Protein AF-Q6QHD3-F1 (afdb_monomer)

Foldseek 3Di:
DPPPLVVDPVSVVVVVVVVVQCVVCCVVPQWDWADSDPPDIDTGHDDDDDDDDDDDDPPDDDDDPDDPVVDDLVVDDPVVNVD

Structure (mmCIF, N/CA/C/O backbone):
data_AF-Q6QHD3-F1
#
_entry.id   AF-Q6QHD3-F1
#
loop_
_atom_site.group_PDB
_atom_site.id
_atom_site.type_symbol
_atom_site.label_atom_id
_atom_site.label_alt_id
_atom_site.label_comp_id
_atom_site.label_asym_id
_atom_site.label_entity_id
_atom_site.label_seq_id
_atom_site.pdbx_PDB_ins_code
_atom_site.Cartn_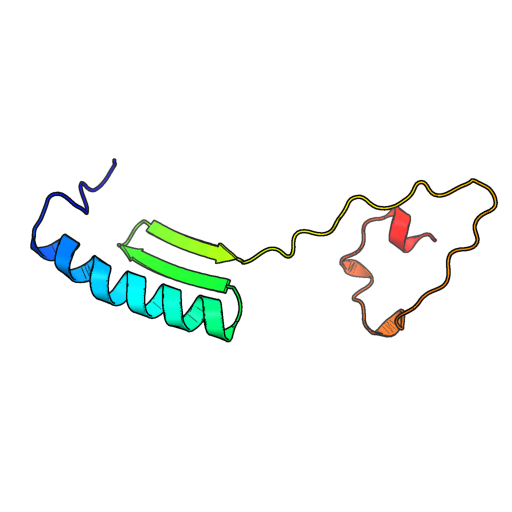x
_atom_site.Cartn_y
_atom_site.Cartn_z
_atom_site.occupancy
_atom_site.B_iso_or_equiv
_atom_site.auth_seq_id
_atom_site.auth_comp_id
_atom_site.auth_asym_id
_atom_site.auth_atom_id
_atom_site.pdbx_PDB_model_num
ATOM 1 N N . LEU A 1 1 ? -0.637 8.985 26.733 1.00 54.94 1 LEU A N 1
ATOM 2 C CA . LEU A 1 1 ? -0.932 9.122 28.183 1.00 54.94 1 LEU A CA 1
ATOM 3 C C . LEU A 1 1 ? -1.823 10.333 28.495 1.00 54.94 1 LEU A C 1
ATOM 5 O O . LEU A 1 1 ? -2.229 10.472 29.637 1.00 54.94 1 LEU A O 1
ATOM 9 N N . GLU A 1 2 ? -2.172 11.166 27.509 1.00 62.53 2 GLU A N 1
ATOM 10 C CA . GLU A 1 2 ? -2.785 12.485 27.734 1.00 62.53 2 GLU A CA 1
ATOM 11 C C . GLU A 1 2 ? -4.241 12.482 28.231 1.00 62.53 2 GLU A C 1
ATOM 13 O O . GLU A 1 2 ? -4.597 13.366 28.998 1.00 62.53 2 GLU A O 1
ATOM 18 N N . SER A 1 3 ? -5.076 11.498 27.875 1.00 66.56 3 SER A N 1
ATOM 19 C CA . SER A 1 3 ? -6.513 11.506 28.227 1.00 66.56 3 SER A CA 1
ATOM 20 C C . SER A 1 3 ? -6.960 10.391 29.177 1.00 66.56 3 SER A C 1
ATOM 22 O O . SER A 1 3 ? -8.128 10.328 29.548 1.00 66.56 3 SER A O 1
ATOM 24 N N . SER A 1 4 ? -6.059 9.488 29.586 1.00 74.50 4 SER A N 1
ATOM 25 C CA . SER A 1 4 ? -6.414 8.293 30.378 1.00 74.50 4 SER A CA 1
ATOM 26 C C . SER A 1 4 ? -7.614 7.511 29.803 1.00 74.50 4 SER A C 1
ATOM 28 O O . SER A 1 4 ? -8.437 6.976 30.543 1.00 74.50 4 SER A O 1
ATOM 30 N N . PHE A 1 5 ? -7.696 7.414 28.470 1.00 74.31 5 PHE A N 1
ATOM 31 C CA . PHE A 1 5 ? -8.815 6.828 27.716 1.00 74.31 5 PHE A CA 1
ATOM 32 C C . PHE A 1 5 ? -9.168 5.377 28.086 1.00 74.31 5 PHE A C 1
ATOM 34 O O . PHE A 1 5 ? -10.270 4.914 27.828 1.00 74.31 5 PHE A O 1
ATOM 41 N N . VAL A 1 6 ? -8.257 4.627 28.697 1.00 77.31 6 VAL A N 1
ATOM 42 C CA . VAL A 1 6 ? -8.518 3.246 29.142 1.00 77.31 6 VAL A CA 1
ATOM 43 C C . VAL A 1 6 ? -8.790 3.142 30.640 1.00 77.31 6 VAL A C 1
ATOM 45 O O . VAL A 1 6 ? -8.989 2.043 31.147 1.00 77.31 6 VAL A O 1
ATOM 48 N N . SER A 1 7 ? -8.797 4.259 31.363 1.00 79.62 7 SER A N 1
ATOM 49 C CA . SER A 1 7 ? -8.978 4.280 32.815 1.00 79.62 7 SER A CA 1
ATOM 50 C C . SER A 1 7 ? -10.433 4.502 33.219 1.00 79.62 7 SER A C 1
ATOM 52 O O . SER A 1 7 ? -10.831 4.025 34.278 1.00 79.62 7 SER A O 1
ATOM 54 N N . THR A 1 8 ? -11.243 5.168 32.389 1.00 79.50 8 THR A N 1
ATOM 55 C CA . THR A 1 8 ? -12.672 5.376 32.661 1.00 79.50 8 THR A CA 1
ATOM 56 C C . THR A 1 8 ? -13.528 4.345 31.926 1.00 79.50 8 THR A C 1
ATOM 58 O O . THR A 1 8 ? -1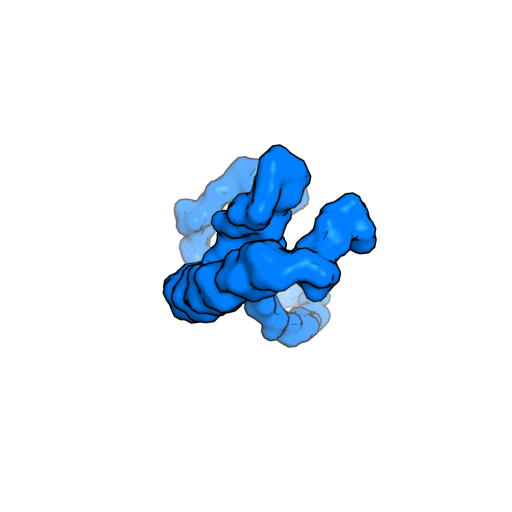3.218 3.901 30.821 1.00 79.50 8 THR A O 1
ATOM 61 N N . GLU A 1 9 ? -14.598 3.889 32.573 1.00 78.00 9 GLU A N 1
ATOM 62 C CA . GLU A 1 9 ? -15.438 2.807 32.043 1.00 78.00 9 GLU A CA 1
ATOM 63 C C . GLU A 1 9 ? -16.207 3.238 30.784 1.00 78.00 9 GLU A C 1
ATOM 65 O O . GLU A 1 9 ? -16.394 2.460 29.852 1.00 78.00 9 GLU A O 1
ATOM 70 N N . GLU A 1 10 ? -16.562 4.519 30.720 1.00 77.06 10 GLU A N 1
ATOM 71 C CA . GLU A 1 10 ? -17.298 5.128 29.615 1.00 77.06 10 GLU A CA 1
ATOM 72 C C . GLU A 1 10 ? -16.459 5.224 28.328 1.00 77.06 10 GLU A C 1
ATOM 74 O O . GLU A 1 10 ? -16.946 4.949 27.232 1.00 77.06 10 GLU A O 1
ATOM 79 N N . SER A 1 11 ? -15.165 5.537 28.434 1.00 77.50 11 SER A N 1
ATOM 80 C CA . SER A 1 11 ? -14.261 5.559 27.277 1.00 77.50 11 SER A CA 1
ATOM 81 C C . SER A 1 11 ? -13.834 4.157 26.844 1.00 77.50 11 SER A C 1
ATOM 83 O O . SER A 1 11 ? -13.659 3.919 25.649 1.00 77.50 11 SER A O 1
ATOM 85 N N . LYS A 1 12 ? -13.765 3.187 27.768 1.00 81.75 12 LYS A N 1
ATOM 86 C CA . LYS A 1 12 ? -13.573 1.772 27.404 1.00 81.75 12 LYS A CA 1
ATOM 87 C C . LYS A 1 12 ? -14.690 1.261 26.497 1.00 81.75 12 LYS A C 1
ATOM 89 O O . LYS A 1 12 ? -14.401 0.514 25.568 1.00 81.75 12 LYS A O 1
ATOM 94 N N . GLN A 1 13 ? -15.940 1.681 26.708 1.00 83.56 13 GLN A N 1
ATOM 95 C CA . GLN A 1 13 ? -17.042 1.289 25.818 1.00 83.56 13 GLN A CA 1
ATOM 96 C C . GLN A 1 13 ? -16.866 1.820 24.388 1.00 83.56 13 GLN A C 1
ATOM 98 O O . GLN A 1 13 ? -17.300 1.166 23.442 1.00 83.56 13 GLN A O 1
ATOM 103 N N . LYS A 1 14 ? -16.162 2.946 24.205 1.00 84.75 14 LYS A N 1
ATOM 104 C CA . LYS A 1 14 ? -15.854 3.507 22.879 1.00 84.75 14 LYS A CA 1
ATOM 105 C C . LYS A 1 14 ? -14.804 2.698 22.107 1.00 84.75 14 LYS A C 1
ATOM 107 O O . LYS A 1 14 ? -14.748 2.816 20.886 1.00 84.75 14 LYS A O 1
ATOM 112 N N . LEU A 1 15 ? -14.017 1.841 22.768 1.00 86.75 15 LEU A N 1
ATOM 113 C CA . LEU A 1 15 ? -13.039 0.982 22.083 1.00 86.75 15 LEU A CA 1
ATOM 114 C C . LEU A 1 15 ? -13.694 -0.041 21.161 1.00 86.75 15 LEU A C 1
ATOM 116 O O . LEU A 1 15 ? -13.136 -0.335 20.110 1.00 86.75 15 LEU A O 1
ATOM 120 N N . VAL A 1 16 ? -14.849 -0.591 21.542 1.00 90.62 16 VAL A N 1
ATOM 121 C CA . VAL A 1 16 ? -15.504 -1.632 20.739 1.00 90.62 16 VAL A CA 1
ATOM 122 C C . VAL A 1 16 ? -15.913 -1.078 19.367 1.00 90.62 16 VAL A C 1
ATOM 124 O O . VAL A 1 16 ? -15.462 -1.640 18.371 1.00 90.62 16 VAL A O 1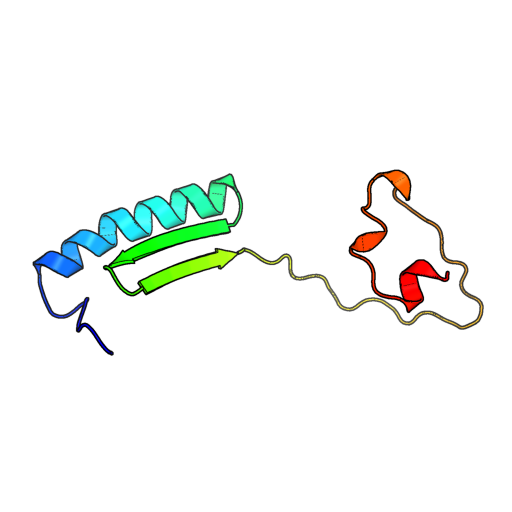
ATOM 127 N N . PRO A 1 17 ? -16.640 0.056 19.269 1.00 92.56 17 PRO A N 1
ATOM 128 C CA . PRO A 1 17 ? -16.900 0.705 17.985 1.00 92.56 17 PRO A CA 1
ATOM 129 C C . PRO A 1 17 ? -15.631 1.045 17.199 1.00 92.56 17 PRO A C 1
ATOM 131 O O . PRO A 1 17 ? -15.589 0.804 15.997 1.00 92.56 17 PRO A O 1
ATOM 134 N N . ILE A 1 18 ? -14.586 1.558 17.865 1.00 92.88 18 ILE A N 1
ATOM 135 C CA . ILE A 1 18 ? -13.308 1.883 17.213 1.00 92.88 18 ILE A CA 1
ATOM 136 C C . ILE A 1 18 ? -12.718 0.638 16.545 1.00 92.88 18 ILE A C 1
ATOM 138 O O . ILE A 1 18 ? -12.380 0.675 15.367 1.00 92.88 18 ILE A O 1
ATOM 142 N N . MET A 1 19 ? -12.628 -0.476 17.273 1.00 93.75 19 MET A N 1
ATOM 143 C CA . MET A 1 19 ? -12.069 -1.719 16.743 1.00 93.75 19 MET A CA 1
ATOM 144 C C . MET A 1 19 ? -12.914 -2.303 15.609 1.00 93.75 19 MET A C 1
ATOM 146 O O . MET A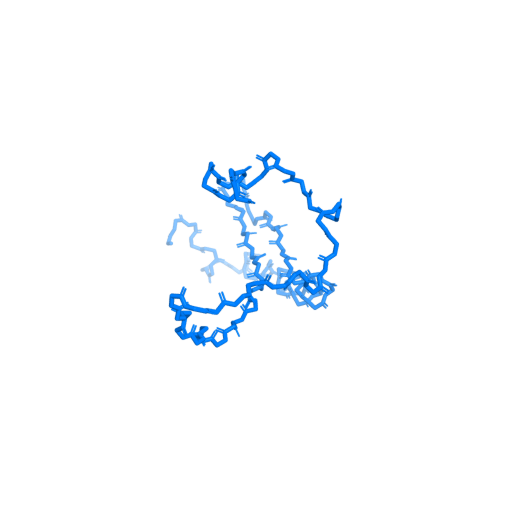 1 19 ? -12.347 -2.805 14.641 1.00 93.75 19 MET A O 1
ATOM 150 N N . THR A 1 20 ? -14.244 -2.208 15.695 1.00 95.69 20 THR A N 1
ATOM 151 C CA . THR A 1 20 ? -15.139 -2.634 14.610 1.00 95.69 20 THR A CA 1
ATOM 152 C C . THR A 1 20 ? -14.890 -1.822 13.342 1.00 95.69 20 THR A C 1
ATOM 154 O O . THR A 1 20 ? -14.656 -2.409 12.289 1.00 95.69 20 THR A O 1
ATOM 157 N N . ILE A 1 21 ? -14.838 -0.489 13.449 1.00 96.06 21 ILE A N 1
ATOM 158 C CA . ILE A 1 21 ? -14.574 0.394 12.302 1.00 96.06 21 ILE A CA 1
ATOM 159 C C . ILE A 1 21 ? -13.195 0.102 11.706 1.00 96.06 21 ILE A C 1
ATOM 161 O O . ILE A 1 21 ? -13.052 -0.001 10.491 1.00 96.06 21 ILE A O 1
ATOM 165 N N . LEU A 1 22 ? -12.172 -0.074 12.549 1.00 96.25 22 LEU A N 1
ATOM 166 C CA . LEU A 1 22 ? -10.830 -0.420 12.085 1.00 96.25 22 LEU A CA 1
ATOM 167 C C . LEU A 1 22 ? -10.817 -1.743 11.313 1.00 96.25 22 LEU A C 1
ATOM 169 O O . LEU A 1 22 ? -10.181 -1.826 10.265 1.00 96.25 22 LEU A O 1
ATOM 173 N N . LEU A 1 23 ? -11.511 -2.767 11.814 1.00 96.50 23 LEU A N 1
ATOM 174 C CA . LEU A 1 23 ? -11.591 -4.066 11.152 1.00 96.50 23 LEU A CA 1
ATOM 175 C C . LEU A 1 23 ? -12.279 -3.959 9.786 1.00 96.50 23 LEU A C 1
ATOM 177 O O . LEU A 1 23 ? -11.800 -4.548 8.819 1.00 96.50 23 LEU A O 1
ATOM 181 N N . GLU A 1 24 ? -13.382 -3.222 9.695 1.00 97.12 24 GLU A N 1
ATOM 182 C CA . GLU A 1 24 ? -14.135 -3.051 8.450 1.00 97.12 24 GLU A CA 1
ATOM 183 C C . GLU A 1 24 ? -13.338 -2.237 7.420 1.00 97.12 24 GLU A C 1
ATOM 185 O O . GLU A 1 24 ? -13.094 -2.713 6.311 1.00 97.12 24 GLU A O 1
ATOM 190 N N . GLU A 1 25 ? -12.839 -1.059 7.800 1.00 97.44 25 GLU A N 1
ATOM 191 C CA . GLU A 1 25 ? -12.171 -0.127 6.882 1.00 97.44 25 GLU A CA 1
ATOM 192 C C . GLU A 1 25 ? -10.825 -0.651 6.371 1.00 97.44 25 GLU A C 1
ATOM 194 O O . GLU A 1 25 ? -10.498 -0.506 5.185 1.00 97.44 25 GLU A O 1
ATOM 199 N N . LEU A 1 26 ? -10.037 -1.299 7.240 1.00 97.12 26 LEU A N 1
ATOM 200 C CA . LEU A 1 26 ? -8.754 -1.873 6.834 1.00 97.12 26 LEU A CA 1
ATOM 201 C C . LEU A 1 26 ? -8.945 -3.054 5.883 1.00 97.12 26 LEU A C 1
ATOM 203 O O . LEU A 1 26 ? -8.192 -3.161 4.916 1.00 97.12 26 LEU A O 1
ATOM 207 N N . ASN A 1 27 ? -9.958 -3.896 6.103 1.00 96.56 27 ASN A N 1
ATOM 208 C CA . ASN A 1 27 ? -10.262 -4.992 5.183 1.00 96.56 27 ASN A CA 1
ATOM 209 C C . ASN A 1 27 ? -10.897 -4.501 3.872 1.00 96.56 27 ASN A C 1
ATOM 211 O O . ASN A 1 27 ? -10.688 -5.125 2.834 1.00 96.56 27 ASN A O 1
ATOM 215 N N . ALA A 1 28 ? -11.641 -3.391 3.892 1.00 96.75 28 ALA A N 1
ATOM 216 C CA . ALA A 1 28 ? -12.290 -2.843 2.703 1.00 96.75 28 ALA A CA 1
ATOM 217 C C . ALA A 1 28 ? -11.331 -2.057 1.792 1.00 96.75 28 ALA A C 1
ATOM 219 O O . ALA A 1 28 ? -11.390 -2.188 0.570 1.00 96.75 28 ALA A O 1
ATOM 220 N N . SER A 1 29 ? -10.462 -1.216 2.365 1.00 96.38 29 SER A N 1
ATOM 221 C CA . SER A 1 29 ? -9.670 -0.241 1.596 1.00 96.38 29 SER A CA 1
ATOM 222 C C . SER A 1 29 ? -8.184 -0.179 1.963 1.00 96.38 29 SER A C 1
ATOM 224 O O . SER A 1 29 ? -7.416 0.545 1.314 1.00 96.38 29 SER A O 1
ATOM 226 N N . GLY A 1 30 ? -7.766 -0.903 3.008 1.00 96.19 30 GLY A N 1
ATOM 227 C CA . GLY A 1 30 ? -6.398 -0.879 3.522 1.00 96.19 30 GLY A CA 1
ATOM 228 C C . GLY A 1 30 ? -5.998 0.452 4.164 1.00 96.19 30 GLY A C 1
ATOM 229 O O . GLY A 1 30 ? -4.810 0.697 4.358 1.00 96.19 30 GLY A O 1
ATOM 230 N N . ARG A 1 31 ? -6.940 1.349 4.468 1.00 96.81 31 ARG A N 1
ATOM 231 C CA . ARG A 1 31 ? -6.670 2.628 5.142 1.00 96.81 31 ARG A CA 1
ATOM 232 C C . ARG A 1 31 ? -7.831 2.997 6.059 1.00 96.81 31 ARG A C 1
ATOM 234 O O . ARG A 1 31 ? -8.963 2.632 5.783 1.00 96.81 31 ARG A O 1
ATOM 241 N N . CYS A 1 32 ? -7.559 3.733 7.128 1.00 96.75 32 CYS A N 1
ATOM 242 C CA . CYS A 1 32 ? -8.594 4.239 8.024 1.00 96.75 32 CYS A CA 1
ATOM 243 C C . CYS A 1 32 ? -8.179 5.604 8.583 1.00 96.75 32 CYS A C 1
ATOM 245 O O . CYS A 1 32 ? -7.013 5.820 8.912 1.00 96.75 32 CYS A O 1
ATOM 247 N N . THR A 1 33 ? -9.123 6.539 8.660 1.00 96.00 33 THR A N 1
ATOM 248 C CA . THR A 1 33 ? -8.961 7.819 9.358 1.00 96.00 33 THR A CA 1
ATOM 249 C C . THR A 1 33 ? -10.118 7.962 10.329 1.00 96.00 33 THR A C 1
ATOM 251 O O . THR A 1 33 ? -11.261 8.090 9.899 1.00 96.00 33 THR A O 1
ATOM 254 N N . LEU A 1 34 ? -9.821 7.901 11.624 1.00 93.75 34 LEU A N 1
ATOM 255 C CA . LEU A 1 34 ? -10.831 7.804 12.668 1.00 93.75 34 LEU A CA 1
ATOM 256 C C . LEU A 1 34 ? -10.589 8.851 13.763 1.00 93.75 34 LEU A C 1
ATOM 258 O O . LEU A 1 34 ? -9.624 8.718 14.521 1.00 93.75 34 LEU A O 1
ATOM 262 N N . PRO A 1 35 ? -11.438 9.887 13.871 1.00 91.31 35 PRO A N 1
ATOM 263 C CA . PRO A 1 35 ? -11.396 10.808 15.000 1.00 91.31 35 PRO A CA 1
ATOM 264 C C . PRO A 1 35 ? -11.883 10.095 16.267 1.00 91.31 35 PRO A C 1
ATOM 266 O O . PRO A 1 35 ? -12.956 9.491 16.268 1.00 91.31 35 PRO A O 1
ATOM 269 N N . ILE A 1 36 ? -11.091 10.147 17.339 1.00 85.75 36 ILE A N 1
ATOM 270 C CA . ILE A 1 36 ? -11.410 9.489 18.619 1.00 85.75 36 ILE A CA 1
ATOM 271 C C . ILE A 1 36 ? -11.856 10.480 19.702 1.00 85.75 36 ILE A C 1
ATOM 273 O O . ILE A 1 36 ? -12.651 10.115 20.570 1.00 85.75 36 ILE A O 1
ATOM 277 N N . ASP A 1 37 ? -11.381 11.724 19.641 1.00 82.69 37 ASP A N 1
ATOM 278 C CA . ASP A 1 37 ? -11.805 12.843 20.483 1.00 82.69 37 ASP A CA 1
ATOM 279 C C . ASP A 1 37 ? -11.572 14.181 19.748 1.00 82.69 37 ASP A C 1
ATOM 281 O O . ASP A 1 37 ? -11.256 14.199 18.558 1.00 82.69 37 ASP A O 1
ATOM 285 N N . GLU A 1 38 ? -11.777 15.307 20.436 1.00 83.38 38 GLU A N 1
ATOM 286 C CA . GLU A 1 38 ? -11.644 16.653 19.855 1.00 83.38 38 GLU A CA 1
ATOM 287 C C . GLU A 1 38 ? -10.218 16.996 19.398 1.00 83.38 38 GLU A C 1
ATOM 289 O O . GLU A 1 38 ? -10.042 17.902 18.584 1.00 83.38 38 GLU A O 1
ATOM 294 N N . SER A 1 39 ? -9.201 16.295 19.904 1.00 85.62 39 SER A N 1
ATOM 295 C CA . SER A 1 39 ? -7.793 16.602 19.642 1.00 85.62 39 SER A CA 1
ATOM 296 C C . SER A 1 39 ? -7.029 15.480 18.939 1.00 85.62 39 SER A C 1
ATOM 298 O O . SER A 1 39 ? -5.936 15.728 18.431 1.00 85.62 39 SER A O 1
ATOM 300 N N . ASN A 1 40 ? -7.589 14.272 18.846 1.00 87.50 40 ASN A N 1
ATOM 301 C CA . ASN A 1 40 ? -6.904 13.093 18.332 1.00 87.50 40 ASN A CA 1
ATOM 302 C C . ASN A 1 40 ? -7.673 12.426 17.189 1.00 87.50 40 ASN A C 1
ATOM 304 O O . ASN A 1 40 ? -8.840 12.044 17.302 1.00 87.50 40 ASN A O 1
ATOM 308 N N . THR A 1 41 ? -6.956 12.201 16.089 1.00 92.62 41 THR A N 1
ATOM 309 C CA . THR A 1 41 ? -7.407 11.402 14.948 1.00 92.62 41 THR A CA 1
ATOM 310 C C . THR A 1 41 ? -6.369 10.331 14.644 1.00 92.62 41 THR A C 1
ATOM 312 O O . THR A 1 41 ? -5.179 10.614 14.519 1.00 92.62 41 THR A O 1
ATOM 315 N N . ILE A 1 42 ? -6.820 9.085 14.532 1.00 92.50 42 ILE A N 1
ATOM 316 C CA . ILE A 1 42 ? -5.980 7.948 14.170 1.00 92.50 42 ILE A CA 1
ATOM 317 C C . ILE A 1 42 ? -5.947 7.844 12.646 1.00 92.50 42 ILE A C 1
ATOM 319 O O . ILE A 1 42 ? -6.994 7.709 12.017 1.00 92.50 42 ILE A O 1
ATOM 323 N N . HIS A 1 43 ? -4.751 7.848 12.059 1.00 95.75 43 HIS A N 1
ATOM 324 C CA . HIS A 1 43 ? -4.542 7.598 10.634 1.00 95.75 43 HIS A CA 1
ATOM 325 C C . HIS A 1 43 ? -3.757 6.301 10.442 1.00 95.75 43 HIS A C 1
ATOM 327 O O . HIS A 1 43 ? -2.630 6.173 10.919 1.00 95.75 43 HIS A O 1
ATOM 333 N N . LEU A 1 44 ? -4.340 5.347 9.720 1.00 96.69 44 LEU A N 1
ATOM 334 C CA . LEU A 1 44 ? -3.732 4.056 9.410 1.00 96.69 44 LEU A CA 1
ATOM 335 C C . LEU A 1 44 ? -3.739 3.813 7.904 1.00 96.69 44 LEU A C 1
ATOM 337 O O . LEU A 1 44 ? -4.709 4.125 7.212 1.00 96.69 44 LEU A O 1
ATOM 341 N N . LYS A 1 45 ? -2.658 3.214 7.403 1.00 97.31 45 LYS A N 1
ATOM 342 C CA . LYS A 1 45 ? -2.525 2.759 6.019 1.00 97.31 45 LYS A CA 1
ATOM 343 C C . LYS A 1 45 ? -1.707 1.474 5.989 1.00 97.31 45 LYS A C 1
ATOM 345 O O . LYS A 1 45 ? -0.593 1.438 6.504 1.00 97.31 45 LYS A O 1
ATOM 350 N N . VAL A 1 46 ? -2.255 0.441 5.365 1.00 96.81 46 VAL A N 1
ATOM 351 C CA . VAL A 1 46 ? -1.556 -0.808 5.077 1.00 96.81 46 VAL A CA 1
ATOM 352 C C . VAL A 1 46 ? -0.565 -0.540 3.950 1.00 96.81 46 VAL A C 1
ATOM 354 O O . VAL A 1 46 ? -0.934 -0.057 2.877 1.00 96.81 46 VAL A O 1
ATOM 357 N N . ILE A 1 47 ? 0.707 -0.819 4.217 1.00 96.94 47 ILE A N 1
ATOM 358 C CA . ILE A 1 47 ? 1.793 -0.682 3.250 1.00 96.94 47 ILE A CA 1
ATOM 359 C C . ILE A 1 47 ? 2.189 -2.079 2.788 1.00 96.94 47 ILE A C 1
ATOM 361 O O . ILE A 1 47 ? 2.503 -2.942 3.606 1.00 96.94 47 ILE A O 1
ATOM 365 N N . GLU A 1 48 ? 2.174 -2.291 1.475 1.00 96.19 48 GLU A N 1
ATOM 366 C CA . GLU A 1 48 ? 2.727 -3.498 0.868 1.00 96.19 48 GLU A CA 1
ATOM 367 C C . GLU A 1 48 ? 4.237 -3.546 1.134 1.00 96.19 48 GLU A C 1
ATOM 369 O O . GLU A 1 48 ? 4.975 -2.648 0.721 1.00 96.19 48 GLU A O 1
ATOM 374 N N . GLN A 1 49 ? 4.700 -4.589 1.823 1.00 96.00 49 GLN A N 1
ATOM 375 C CA . GLN A 1 49 ? 6.129 -4.818 2.003 1.00 96.00 49 GLN A CA 1
ATOM 376 C C . GLN A 1 49 ? 6.692 -5.516 0.771 1.00 96.00 49 GLN A C 1
ATOM 378 O O . GLN A 1 49 ? 6.467 -6.707 0.554 1.00 96.00 49 GLN A O 1
ATOM 383 N N . ARG A 1 50 ? 7.411 -4.748 -0.046 1.00 95.81 50 ARG A N 1
ATOM 384 C CA . ARG A 1 50 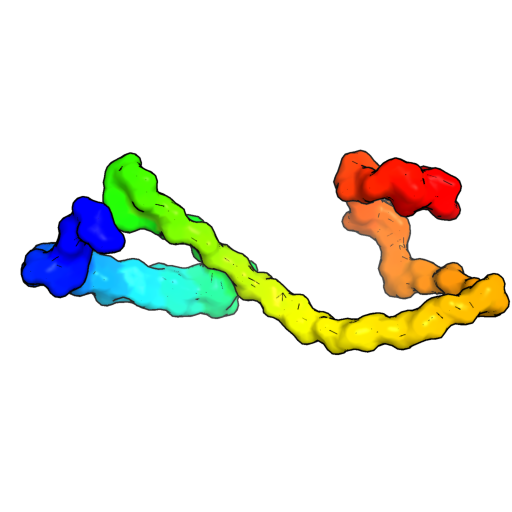? 8.108 -5.265 -1.223 1.00 95.81 50 ARG A CA 1
ATOM 385 C C . ARG A 1 50 ? 9.493 -5.779 -0.830 1.00 95.81 50 ARG A C 1
ATOM 387 O O . ARG A 1 50 ? 10.117 -5.174 0.042 1.00 95.81 50 ARG A O 1
ATOM 394 N N . PRO A 1 51 ? 9.972 -6.870 -1.451 1.00 96.44 51 PRO A N 1
ATOM 395 C CA . PRO A 1 51 ? 11.345 -7.318 -1.266 1.00 96.44 51 PRO A CA 1
ATOM 396 C C . PRO A 1 51 ? 12.330 -6.285 -1.822 1.00 96.44 51 PRO A C 1
ATOM 398 O O . PRO A 1 51 ? 11.964 -5.455 -2.660 1.00 96.44 51 PRO A O 1
ATOM 401 N N . ASP A 1 52 ? 13.583 -6.378 -1.384 1.00 96.69 52 ASP A N 1
ATOM 402 C CA . ASP A 1 52 ? 14.646 -5.523 -1.903 1.00 96.69 52 ASP A CA 1
ATOM 403 C C . ASP A 1 52 ? 14.816 -5.727 -3.419 1.00 96.69 52 ASP A C 1
ATOM 405 O O . ASP A 1 52 ? 14.838 -6.872 -3.893 1.00 96.69 52 ASP A O 1
ATOM 409 N N . PRO A 1 53 ? 14.917 -4.638 -4.203 1.00 96.50 53 PRO A N 1
ATOM 410 C CA . PRO A 1 53 ? 15.110 -4.747 -5.639 1.00 96.50 53 PRO A CA 1
ATOM 411 C C . PRO A 1 53 ? 16.520 -5.272 -5.962 1.00 96.50 53 PRO A C 1
ATOM 413 O O . PRO A 1 53 ? 17.471 -5.007 -5.220 1.00 96.50 53 PRO A O 1
ATOM 416 N N . PRO A 1 54 ? 16.693 -5.987 -7.088 1.00 96.25 54 PRO A N 1
ATOM 417 C CA . PRO A 1 54 ? 18.016 -6.368 -7.566 1.00 96.25 54 PRO A CA 1
ATOM 418 C C . PRO A 1 54 ? 18.836 -5.133 -7.971 1.00 96.25 54 PRO A C 1
ATOM 420 O O . PRO A 1 54 ? 18.292 -4.074 -8.288 1.00 96.25 54 PRO A O 1
ATOM 423 N N . VAL A 1 55 ? 20.160 -5.283 -7.994 1.00 97.25 55 VAL A N 1
ATOM 424 C CA . VAL A 1 55 ? 21.079 -4.214 -8.409 1.00 97.25 55 VAL A CA 1
ATOM 425 C C . VAL A 1 55 ? 20.978 -3.991 -9.918 1.00 97.25 55 VAL A C 1
ATOM 427 O O . VAL A 1 55 ? 21.237 -4.917 -10.686 1.00 97.25 55 VAL A O 1
ATOM 430 N N . ALA A 1 56 ? 20.675 -2.758 -10.330 1.00 96.81 56 ALA A N 1
ATOM 431 C CA . ALA A 1 56 ? 20.720 -2.346 -11.731 1.00 96.81 56 ALA A CA 1
ATOM 432 C C . ALA A 1 56 ? 22.176 -2.179 -12.196 1.00 96.81 56 ALA A C 1
ATOM 434 O O . ALA A 1 56 ? 22.956 -1.464 -11.563 1.00 96.81 56 ALA A O 1
ATOM 435 N N . GLN A 1 57 ? 22.543 -2.850 -13.285 1.00 97.94 57 GLN A N 1
ATOM 436 C CA . GLN A 1 57 ? 23.857 -2.740 -13.915 1.00 97.94 57 GLN A CA 1
ATOM 437 C C . GLN A 1 57 ? 23.882 -1.578 -14.916 1.00 97.94 57 GLN A C 1
ATOM 439 O O . GLN A 1 57 ? 22.856 -1.193 -15.472 1.00 97.94 57 GLN A O 1
ATOM 444 N N . GLU A 1 58 ? 25.072 -1.052 -15.211 1.00 97.25 58 GLU A N 1
ATOM 445 C CA . GLU A 1 58 ? 25.252 0.080 -16.141 1.00 97.25 58 GLU A CA 1
ATOM 446 C C . GLU A 1 58 ? 24.816 -0.223 -17.588 1.00 97.25 58 GLU A C 1
ATOM 448 O O . GLU A 1 58 ? 24.623 0.691 -18.385 1.00 97.25 58 GLU A O 1
ATOM 453 N N . TYR A 1 59 ? 24.676 -1.504 -17.935 1.00 96.81 59 TYR A N 1
ATOM 454 C CA . TYR A 1 59 ? 24.286 -1.982 -19.263 1.00 96.81 59 TYR A CA 1
ATOM 455 C C . TYR A 1 59 ? 22.844 -2.504 -19.330 1.00 96.81 59 TYR A C 1
ATOM 457 O O . TYR A 1 59 ? 22.421 -2.979 -20.387 1.00 96.81 59 TYR A O 1
ATOM 465 N N . ASP A 1 60 ? 22.092 -2.446 -18.228 1.00 97.44 60 ASP A N 1
ATOM 466 C CA . ASP A 1 60 ? 20.699 -2.884 -18.214 1.00 97.44 60 ASP A CA 1
ATOM 467 C C . ASP A 1 60 ? 19.798 -1.876 -18.940 1.00 97.44 60 ASP A C 1
ATOM 469 O O . ASP A 1 60 ? 19.999 -0.662 -18.882 1.00 97.44 60 ASP A O 1
ATOM 473 N N . VAL A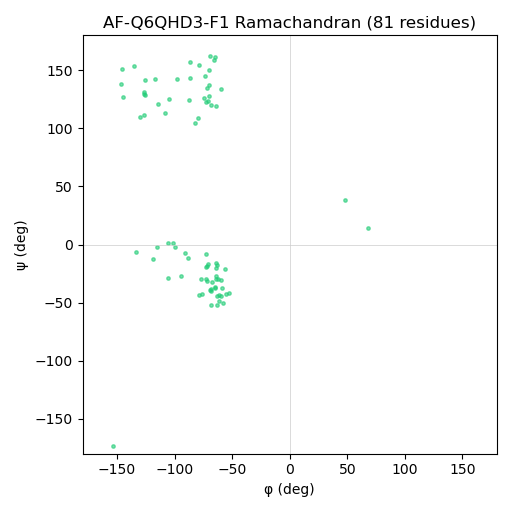 1 61 ? 18.767 -2.384 -19.620 1.00 97.12 61 VAL A N 1
ATOM 474 C CA . VAL A 1 61 ? 17.816 -1.559 -20.378 1.00 97.12 61 VAL A CA 1
ATOM 475 C C . VAL A 1 61 ? 16.470 -1.526 -19.646 1.00 97.12 61 VAL A C 1
ATOM 477 O O . VAL A 1 61 ? 15.803 -2.562 -19.573 1.00 97.12 61 VAL A O 1
ATOM 480 N N . PRO A 1 62 ? 16.028 -0.367 -19.116 1.00 94.94 62 PRO A N 1
ATOM 481 C CA . PRO A 1 62 ? 14.730 -0.259 -18.465 1.00 94.94 62 PRO A CA 1
ATOM 482 C C . PRO A 1 62 ? 13.602 -0.318 -19.499 1.00 94.94 62 PRO A C 1
ATOM 484 O O . PRO A 1 62 ? 13.632 0.363 -20.525 1.00 94.94 62 PRO A O 1
ATOM 487 N N . VAL A 1 63 ? 12.571 -1.109 -19.204 1.00 95.06 63 VAL A N 1
ATOM 488 C CA . VAL A 1 63 ? 11.365 -1.218 -20.031 1.00 95.06 63 VAL A CA 1
ATOM 489 C C . VAL A 1 63 ? 10.142 -0.972 -19.159 1.00 95.06 63 VAL A C 1
ATOM 491 O O . VAL A 1 63 ? 9.994 -1.564 -18.089 1.00 95.06 63 VAL A O 1
ATOM 494 N N . PHE A 1 64 ? 9.250 -0.100 -19.626 1.00 93.75 64 PHE A N 1
ATOM 495 C CA . PHE A 1 64 ? 7.979 0.156 -18.962 1.00 93.75 64 PHE A CA 1
ATOM 496 C C . PHE A 1 64 ? 7.074 -1.070 -19.079 1.00 93.75 64 PHE A C 1
ATOM 498 O O . PHE A 1 64 ? 6.731 -1.503 -20.175 1.00 93.75 64 PHE A O 1
ATOM 505 N N . THR A 1 65 ? 6.682 -1.629 -17.937 1.00 94.88 65 THR A N 1
ATOM 506 C CA . THR A 1 65 ? 5.685 -2.710 -17.858 1.00 94.88 65 THR A CA 1
ATOM 507 C C . THR A 1 65 ? 4.257 -2.185 -17.697 1.00 94.88 65 THR A C 1
ATOM 509 O O . THR A 1 65 ? 3.309 -2.964 -17.745 1.00 94.88 65 THR A O 1
ATOM 512 N N . LYS A 1 66 ? 4.107 -0.871 -17.494 1.00 94.94 66 LYS A N 1
ATOM 513 C CA . LYS A 1 66 ? 2.847 -0.124 -17.399 1.00 94.94 66 LYS A CA 1
ATOM 514 C C . LYS A 1 66 ? 2.956 1.156 -18.218 1.00 94.94 66 LYS A C 1
ATOM 516 O O . LYS A 1 66 ? 4.061 1.683 -18.359 1.00 94.94 66 LYS A O 1
ATOM 521 N N . ASP A 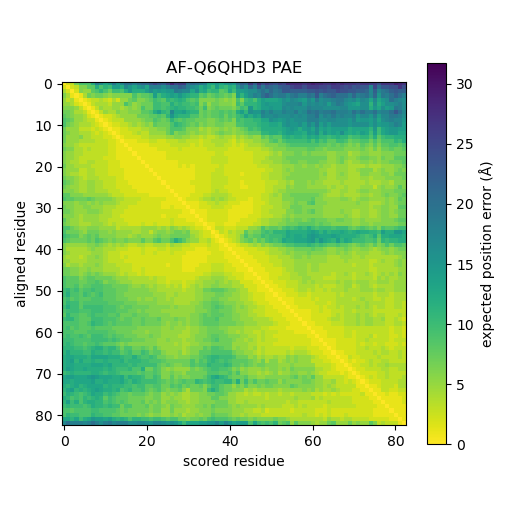1 67 ? 1.833 1.670 -18.699 1.00 92.94 67 ASP A N 1
ATOM 522 C CA . ASP A 1 67 ? 1.820 2.866 -19.534 1.00 92.94 67 ASP A CA 1
ATOM 523 C C . ASP A 1 67 ? 2.181 4.121 -18.733 1.00 92.94 67 ASP A C 1
ATOM 525 O O . ASP A 1 67 ? 1.738 4.328 -17.604 1.00 92.94 67 ASP A O 1
ATOM 529 N N . LYS A 1 68 ? 3.010 4.988 -19.325 1.00 88.75 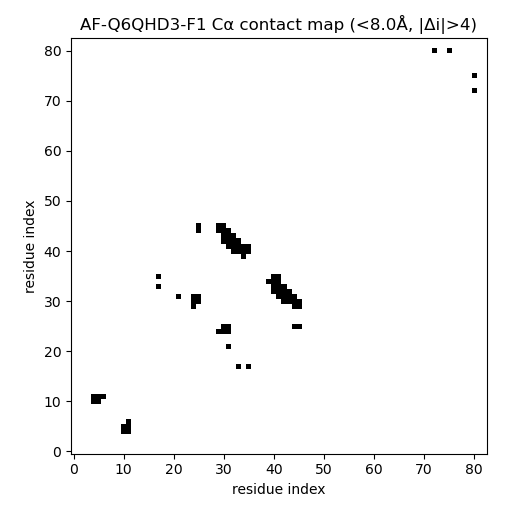68 LYS A N 1
ATOM 530 C CA . LYS A 1 68 ? 3.439 6.249 -18.691 1.00 88.75 68 LYS A CA 1
ATOM 531 C C . LYS A 1 68 ? 2.264 7.193 -18.424 1.00 88.75 68 LYS A C 1
ATOM 533 O O . LYS A 1 68 ? 2.316 7.985 -17.488 1.00 88.75 68 LYS A O 1
ATOM 538 N N . GLU A 1 69 ? 1.234 7.111 -19.260 1.00 90.25 69 GLU A N 1
ATOM 539 C CA . GLU A 1 69 ? 0.053 7.975 -19.227 1.00 90.25 69 GLU A CA 1
ATOM 540 C C . GLU A 1 69 ? -0.854 7.695 -18.019 1.00 90.25 69 GLU A C 1
ATOM 542 O O . GLU A 1 69 ? -1.630 8.563 -17.626 1.00 90.25 69 GLU A O 1
ATOM 547 N N . ASP A 1 70 ? -0.691 6.540 -17.363 1.00 93.00 70 ASP A N 1
ATOM 548 C CA . ASP A 1 70 ? -1.408 6.194 -16.130 1.00 93.00 70 ASP A CA 1
ATOM 549 C C . ASP A 1 70 ? -0.910 6.983 -14.901 1.00 93.00 70 ASP A C 1
ATOM 551 O O . ASP A 1 70 ? -1.503 6.906 -13.820 1.00 93.00 70 ASP A O 1
ATOM 555 N N . PHE A 1 71 ? 0.191 7.735 -15.033 1.00 91.12 71 PHE A N 1
ATOM 556 C CA . PHE A 1 71 ? 0.856 8.422 -13.927 1.00 91.12 71 PHE A CA 1
ATOM 557 C C . PHE A 1 71 ? 0.839 9.947 -14.082 1.00 91.12 71 PHE A C 1
ATOM 559 O O . PHE A 1 71 ? 1.047 10.505 -15.159 1.00 91.12 71 PHE A O 1
ATOM 566 N N . PHE A 1 72 ? 0.678 10.655 -12.961 1.00 92.25 72 PHE A N 1
ATOM 567 C CA . PHE A 1 72 ? 0.736 12.116 -12.933 1.00 92.25 72 PHE A CA 1
ATOM 568 C C . PHE A 1 72 ? 2.186 12.606 -12.929 1.00 92.25 72 PHE A C 1
ATOM 570 O O . PHE A 1 72 ? 2.872 12.501 -11.914 1.00 92.25 72 PHE A O 1
ATOM 577 N N . ASN A 1 73 ? 2.634 13.193 -14.045 1.00 87.31 73 ASN A N 1
ATOM 578 C CA . ASN A 1 73 ? 4.014 13.669 -14.211 1.00 87.31 73 ASN A CA 1
ATOM 579 C C . ASN A 1 73 ? 4.462 14.604 -13.060 1.00 87.31 73 ASN A C 1
ATOM 581 O O . ASN A 1 73 ? 5.535 14.437 -12.491 1.00 87.31 73 ASN A O 1
ATOM 585 N N . SER A 1 74 ? 3.576 15.505 -12.623 1.00 92.62 74 SER A N 1
ATOM 586 C CA . SER A 1 74 ? 3.843 16.483 -11.559 1.00 92.62 74 SER A CA 1
ATOM 587 C C . SER A 1 74 ? 4.113 15.893 -10.169 1.00 92.62 74 SER A C 1
ATOM 589 O O . SER A 1 74 ? 4.598 16.617 -9.302 1.00 92.62 74 SER A O 1
ATOM 591 N N . GLN A 1 75 ? 3.782 14.620 -9.932 1.00 94.31 75 GLN A N 1
ATOM 592 C CA . GLN A 1 75 ? 4.034 13.943 -8.655 1.00 94.31 75 GLN A CA 1
ATOM 593 C C . GLN A 1 75 ? 5.416 13.280 -8.592 1.00 94.31 75 GLN A C 1
ATOM 595 O O . GLN A 1 75 ? 5.837 12.872 -7.510 1.00 94.31 75 GLN A O 1
ATOM 600 N N . TRP A 1 76 ? 6.116 13.168 -9.723 1.00 94.62 76 TRP A N 1
ATOM 601 C CA . TRP A 1 76 ? 7.461 12.602 -9.770 1.00 94.62 76 TRP A CA 1
ATOM 602 C C . TRP A 1 76 ? 8.513 13.605 -9.309 1.00 94.62 76 TRP A C 1
ATOM 604 O O . TRP A 1 76 ? 8.332 14.817 -9.424 1.00 94.62 76 TRP A O 1
ATOM 614 N N . ASP A 1 77 ? 9.639 13.103 -8.812 1.00 95.62 77 ASP A N 1
ATOM 615 C CA . ASP A 1 77 ? 10.801 13.934 -8.523 1.00 95.62 77 ASP A CA 1
ATOM 616 C C . ASP A 1 77 ? 11.453 14.465 -9.81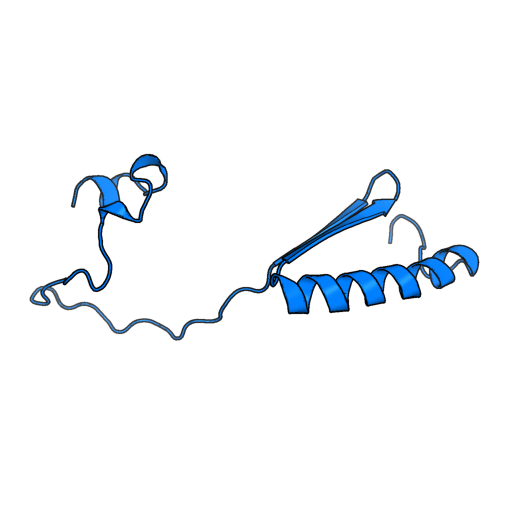6 1.00 95.62 77 ASP A C 1
ATOM 618 O O . ASP A 1 77 ? 11.248 13.936 -10.910 1.00 95.62 77 ASP A O 1
ATOM 622 N N . LEU A 1 78 ? 12.277 15.510 -9.687 1.00 96.12 78 LEU A N 1
ATOM 623 C CA . LEU A 1 78 ? 12.881 16.200 -10.832 1.00 96.12 78 LEU A CA 1
ATOM 624 C C . LEU A 1 78 ? 13.756 15.300 -11.711 1.00 96.12 78 LEU A C 1
ATOM 626 O O . LEU A 1 78 ? 13.863 15.569 -12.903 1.00 96.12 78 LEU A O 1
ATOM 630 N N . THR A 1 79 ? 14.395 14.270 -11.149 1.00 95.19 79 THR A N 1
ATOM 631 C CA . THR A 1 79 ? 15.259 13.382 -11.935 1.00 95.19 79 THR A CA 1
ATOM 632 C C . THR A 1 79 ? 14.426 12.414 -12.760 1.00 95.19 79 THR A C 1
ATOM 634 O O . THR A 1 79 ? 14.669 12.283 -13.955 1.00 95.19 79 THR A O 1
ATOM 637 N N . THR A 1 80 ? 13.367 11.845 -12.177 1.00 94.12 80 THR A N 1
ATOM 638 C CA . THR A 1 80 ? 12.439 10.963 -12.898 1.00 94.12 80 THR A CA 1
ATOM 639 C C . THR A 1 80 ? 11.684 11.697 -14.011 1.00 94.12 80 THR A C 1
ATOM 641 O O . THR A 1 80 ? 11.370 11.097 -15.031 1.00 94.12 80 THR A O 1
ATOM 644 N N . GLN A 1 81 ? 11.426 13.002 -13.871 1.00 93.62 81 GLN A N 1
ATOM 645 C CA . GLN A 1 81 ? 10.791 13.800 -14.933 1.00 93.62 81 GLN A CA 1
ATOM 646 C C . GLN A 1 81 ? 11.711 14.096 -16.132 1.00 93.62 81 GLN A C 1
ATOM 648 O O . GLN A 1 81 ? 11.219 14.475 -17.194 1.00 93.62 81 GLN A O 1
ATOM 653 N N . GLN A 1 82 ? 13.031 13.980 -15.963 1.00 91.88 82 GLN A N 1
ATOM 654 C CA . GLN A 1 82 ? 14.026 14.321 -16.988 1.00 91.88 82 GLN A CA 1
ATOM 655 C C . GLN A 1 82 ? 14.565 13.099 -17.753 1.00 91.88 82 GLN A C 1
ATOM 657 O O . GLN A 1 82 ? 15.372 13.281 -18.666 1.00 91.88 82 GLN A O 1
ATOM 662 N N . VAL A 1 83 ? 14.127 11.885 -17.393 1.00 86.31 83 VAL A N 1
ATOM 663 C CA . VAL A 1 83 ? 14.522 10.597 -18.000 1.00 86.31 83 VAL A CA 1
ATOM 664 C C . VAL A 1 83 ? 13.372 10.017 -18.823 1.00 86.31 83 VAL A C 1
ATOM 666 O O . VAL A 1 83 ? 13.616 9.636 -19.989 1.00 86.31 83 VAL A O 1
#

Secondary structure (DSSP, 8-state):
--S-TTTSHHHHHHHHHHHHHHHHHHHHHSEEEEE-SSS-EEEEE----PPPPPPPPTT-----SS-GGGS-GGGS-TTGGG-

Nearest PDB structures (foldseek):
  8fw5-assembly1_B  TM=9.490E-01  e=7.269E-10  Homo sapiens
  7t3a-assembly1_B  TM=9.662E-01  e=5.932E-10  Homo sapiens
  7t3c-assembly1_B  TM=9.191E-01  e=1.532E-09  Homo sapiens
  6cet-assembly1_N  TM=9.516E-01  e=4.528E-09  Homo sapiens

Sequence (83 aa):
LESSFVSTEESKQKLVPIMTILLEELNASGRCTLPIDESNTIHLKVIEQRPDPPVAQEYDVPVFTKDKEDFFNSQWDLTTQQV

Solvent-accessible surface area (backbone atoms only — not comparable to full-atom values): 5672 Å² total; per-residue (Å²): 128,90,77,52,56,81,76,43,74,72,49,45,60,53,48,57,60,50,52,51,51,51,56,51,33,40,73,73,71,33,37,45,79,47,75,79,55,99,86,44,65,49,77,49,69,71,72,86,85,74,77,86,77,80,87,84,57,98,85,63,81,90,74,83,90,63,70,72,85,84,52,67,70,88,78,51,56,78,68,71,71,74,109

pLDDT: mean 90.8, std 8.48, range [54.94, 97.94]

Radius of gyration: 21.55 Å; Cα contacts (8 Å, |Δi|>4): 39; chains: 1; bounding box: 42×24×53 Å

Organism: Sus scrofa (NCBI:txid9823)

Mean predicted aligned error: 6.22 Å

InterPro domains:
  IPR009348 Nitrogen permease regulator 2-like [PF06218] (9-83)
  IPR009348 Nitrogen permease regulator 2-like [PTHR12991] (2-83)